Protein AF-A0A8T4WQW9-F1 (afdb_monomer_lite)

Sequence (168 aa):
MLSSISVTLNEVIWFFLLSIYATAVTLGTKFSYELMRKKGFEKNVAVYYNRKIIHMLAGGVVVLLVPYLFASPWMPLLAGIVLTVFTYIPHKTGKILYWFQTEDNLNDVNFCLMWALTVFLIWLVVGTPWIAIIPPLFMAFGDGVTGVVRNAVFKKRTKNPIGNVFMV

pLDDT: mean 89.12, std 12.53, range [48.88, 98.38]

Structure (mmCIF, N/CA/C/O backbone):
data_AF-A0A8T4WQW9-F1
#
_entry.id   AF-A0A8T4WQW9-F1
#
loop_
_atom_site.group_PDB
_atom_site.id
_atom_site.type_symbol
_atom_site.label_atom_id
_atom_site.label_alt_id
_atom_site.label_comp_id
_atom_site.label_asym_id
_atom_site.label_entity_id
_atom_site.label_seq_id
_atom_site.pdbx_PDB_ins_code
_atom_site.Cartn_x
_atom_site.Cartn_y
_atom_site.Cartn_z
_atom_site.occupancy
_atom_site.B_iso_or_equiv
_atom_site.auth_seq_id
_atom_site.auth_comp_id
_atom_site.auth_asym_id
_atom_site.auth_atom_id
_atom_site.pdbx_PDB_model_num
ATOM 1 N N . MET A 1 1 ? 21.628 5.151 -24.982 1.00 62.84 1 MET A N 1
ATOM 2 C CA . MET A 1 1 ? 22.276 5.479 -23.692 1.00 62.84 1 MET A CA 1
ATOM 3 C C . MET A 1 1 ? 21.634 6.699 -23.027 1.00 62.84 1 MET A C 1
ATOM 5 O O . MET A 1 1 ? 21.191 6.571 -21.898 1.00 62.84 1 MET A O 1
ATOM 9 N N . LEU A 1 2 ? 21.484 7.845 -23.706 1.00 64.94 2 LEU A N 1
ATOM 10 C CA . LEU A 1 2 ? 20.751 8.998 -23.142 1.00 64.94 2 LEU A CA 1
ATOM 11 C C . LEU A 1 2 ? 19.262 8.695 -22.874 1.00 64.94 2 LEU A C 1
ATOM 13 O O . LEU A 1 2 ? 18.752 9.040 -21.815 1.00 64.94 2 LEU A O 1
ATOM 17 N N . SER A 1 3 ? 18.600 7.963 -23.779 1.00 72.56 3 SER A N 1
ATOM 18 C CA . SER A 1 3 ? 17.197 7.539 -23.625 1.00 72.56 3 SER A CA 1
ATOM 19 C C . SER A 1 3 ? 16.966 6.572 -22.458 1.00 72.56 3 SER A C 1
ATOM 21 O O . SER A 1 3 ? 15.971 6.679 -21.749 1.00 72.56 3 SER A O 1
ATOM 23 N N . SER A 1 4 ? 17.892 5.640 -22.219 1.00 72.19 4 SER A N 1
ATOM 24 C CA . SER A 1 4 ? 17.807 4.709 -21.089 1.00 72.19 4 SER A CA 1
ATOM 25 C C . SER A 1 4 ? 18.022 5.426 -19.756 1.00 72.19 4 SER A C 1
ATOM 27 O O . SER A 1 4 ? 17.296 5.164 -18.806 1.00 72.19 4 SER A O 1
ATOM 29 N N . ILE A 1 5 ? 18.953 6.385 -19.702 1.00 76.00 5 ILE A N 1
ATOM 30 C CA . ILE A 1 5 ? 19.192 7.203 -18.504 1.00 76.00 5 ILE A CA 1
ATOM 31 C C . ILE A 1 5 ? 17.961 8.058 -18.174 1.00 76.00 5 ILE A C 1
ATOM 33 O O . ILE A 1 5 ? 17.563 8.119 -17.013 1.00 76.00 5 ILE A O 1
ATOM 37 N N . SER A 1 6 ? 17.319 8.673 -19.174 1.00 78.88 6 SER A N 1
ATOM 38 C CA . SER A 1 6 ? 16.099 9.458 -18.944 1.00 78.88 6 SER A CA 1
ATOM 39 C C . SER A 1 6 ? 14.928 8.606 -18.451 1.00 78.88 6 SER A C 1
ATOM 41 O O . SER A 1 6 ? 14.179 9.050 -17.587 1.00 78.88 6 SER A O 1
ATOM 43 N N . VAL A 1 7 ? 14.784 7.374 -18.958 1.00 80.00 7 VAL A N 1
ATOM 44 C CA . VAL A 1 7 ? 13.748 6.440 -18.487 1.00 80.00 7 VAL A CA 1
ATOM 45 C C . VAL A 1 7 ? 13.996 6.069 -17.026 1.00 80.00 7 VAL A C 1
ATOM 47 O O . VAL A 1 7 ? 13.099 6.227 -16.204 1.00 80.00 7 VAL A O 1
ATOM 50 N N . THR A 1 8 ? 15.220 5.674 -16.673 1.00 87.12 8 THR A N 1
ATOM 51 C CA . THR A 1 8 ? 15.561 5.319 -15.288 1.00 87.12 8 THR A CA 1
ATOM 52 C C . THR A 1 8 ? 15.395 6.498 -14.328 1.00 87.12 8 THR A C 1
ATOM 54 O O . THR A 1 8 ? 14.871 6.322 -13.230 1.00 87.12 8 THR A O 1
ATOM 57 N N . LEU A 1 9 ? 15.788 7.714 -14.724 1.00 91.19 9 LEU A N 1
ATOM 58 C CA . LEU A 1 9 ? 15.593 8.905 -13.892 1.00 91.19 9 LEU A CA 1
ATOM 59 C C . LEU A 1 9 ? 14.104 9.176 -13.632 1.00 91.19 9 LEU A C 1
ATOM 61 O O . LEU A 1 9 ? 13.723 9.460 -12.498 1.00 91.19 9 LEU A O 1
ATOM 65 N N . ASN A 1 10 ? 13.259 9.034 -14.656 1.00 93.12 10 ASN A N 1
ATOM 66 C CA . ASN A 1 10 ? 11.812 9.187 -14.512 1.00 93.12 10 ASN A CA 1
ATOM 67 C C . ASN A 1 10 ? 11.213 8.143 -13.559 1.00 93.12 10 ASN A C 1
ATOM 69 O O . ASN A 1 10 ? 10.410 8.506 -12.701 1.00 93.12 10 ASN A O 1
ATOM 73 N N . GLU A 1 11 ? 11.620 6.874 -13.653 1.00 93.31 11 GLU A N 1
ATOM 74 C CA . GLU A 1 11 ? 11.163 5.823 -12.731 1.00 93.31 11 GLU A CA 1
ATOM 75 C C . GLU A 1 11 ? 11.545 6.133 -11.278 1.00 93.31 11 GLU A C 1
ATOM 77 O O . GLU A 1 11 ? 10.731 5.957 -10.373 1.00 93.31 11 GLU A O 1
ATOM 82 N N . VAL A 1 12 ? 12.758 6.643 -11.044 1.00 94.62 12 VAL A N 1
ATOM 83 C CA . VAL A 1 12 ? 13.213 7.050 -9.705 1.00 94.62 12 VAL A CA 1
ATOM 84 C C . VAL A 1 12 ? 12.383 8.221 -9.171 1.00 94.62 12 VAL A C 1
ATOM 86 O O . VAL A 1 12 ? 11.977 8.211 -8.009 1.00 94.62 12 VAL A O 1
ATOM 89 N N . ILE A 1 13 ? 12.081 9.218 -10.006 1.00 95.69 13 ILE A N 1
ATOM 90 C CA . ILE A 1 13 ? 11.217 10.341 -9.617 1.00 95.69 13 ILE A CA 1
ATOM 91 C C . ILE A 1 13 ? 9.827 9.827 -9.224 1.00 95.69 13 ILE A C 1
ATOM 93 O O . ILE A 1 13 ? 9.333 10.156 -8.143 1.00 95.69 13 ILE A O 1
ATOM 97 N N . TRP A 1 14 ? 9.213 8.979 -10.053 1.00 96.31 14 TRP A N 1
ATOM 98 C CA . TRP A 1 14 ? 7.897 8.409 -9.761 1.00 96.31 14 TRP A CA 1
ATOM 99 C C . TRP A 1 14 ? 7.899 7.512 -8.528 1.00 96.31 14 TRP A C 1
ATOM 101 O O . TRP A 1 14 ? 6.955 7.574 -7.741 1.00 96.31 14 TRP A O 1
ATOM 111 N N . PHE A 1 15 ? 8.967 6.748 -8.302 1.00 95.38 15 PHE A N 1
ATOM 112 C CA . PHE A 1 15 ? 9.166 5.984 -7.074 1.00 95.38 15 PHE A CA 1
ATOM 113 C C . PHE A 1 15 ? 9.058 6.882 -5.833 1.00 95.38 15 PHE A C 1
ATOM 115 O O . PHE A 1 15 ? 8.285 6.579 -4.920 1.00 95.38 15 PHE A O 1
ATOM 122 N N . PHE A 1 16 ? 9.774 8.011 -5.801 1.00 95.62 16 PHE A N 1
ATOM 123 C CA . PHE A 1 16 ? 9.723 8.926 -4.659 1.00 95.62 16 PHE A CA 1
ATOM 124 C C . PHE A 1 16 ? 8.371 9.631 -4.543 1.00 95.62 16 PHE A C 1
ATOM 126 O O . PHE A 1 16 ? 7.812 9.681 -3.448 1.00 95.62 16 PHE A O 1
ATOM 133 N N . LEU A 1 17 ? 7.808 10.124 -5.650 1.00 97.12 17 LEU A N 1
ATOM 134 C CA . LEU A 1 17 ? 6.510 10.805 -5.646 1.00 97.12 17 LEU A CA 1
ATOM 135 C C . LEU A 1 17 ? 5.387 9.895 -5.137 1.00 97.12 17 LEU A C 1
ATOM 137 O O . LEU A 1 17 ? 4.614 10.299 -4.268 1.00 97.12 17 LEU A O 1
ATOM 141 N N . LEU A 1 18 ? 5.320 8.655 -5.625 1.00 96.75 18 LEU A N 1
ATOM 142 C CA . LEU A 1 18 ? 4.313 7.689 -5.189 1.00 96.75 18 LEU A CA 1
ATOM 143 C C . LEU A 1 18 ? 4.540 7.224 -3.748 1.00 96.75 18 LEU A C 1
ATOM 145 O O . LEU A 1 18 ? 3.570 7.047 -3.014 1.00 96.75 18 LEU A O 1
ATOM 149 N N . SER A 1 19 ? 5.794 7.084 -3.308 1.00 93.06 19 SER A N 1
ATOM 150 C CA . SER A 1 19 ? 6.112 6.748 -1.911 1.00 93.06 19 SER A CA 1
ATOM 151 C C . SER A 1 19 ? 5.691 7.864 -0.950 1.00 93.06 19 SER A C 1
ATOM 153 O O . SER A 1 19 ? 5.098 7.596 0.100 1.00 93.06 19 SER A O 1
ATOM 155 N N . ILE A 1 20 ? 5.940 9.125 -1.323 1.00 95.06 20 ILE A N 1
ATOM 156 C CA . ILE A 1 20 ? 5.481 10.304 -0.578 1.00 95.06 20 ILE A CA 1
ATOM 157 C C . ILE A 1 20 ? 3.954 10.339 -0.551 1.00 95.06 20 ILE A C 1
ATOM 159 O O . ILE A 1 20 ? 3.375 10.497 0.520 1.00 95.06 20 ILE A O 1
ATOM 163 N N . TYR A 1 21 ? 3.299 10.133 -1.696 1.00 97.31 21 TYR A N 1
ATOM 164 C CA . TYR A 1 21 ? 1.842 10.067 -1.791 1.00 97.31 21 TYR A CA 1
ATOM 165 C C . TYR A 1 21 ? 1.250 8.983 -0.878 1.00 97.31 21 TYR A C 1
ATOM 167 O O . TYR A 1 21 ? 0.398 9.284 -0.042 1.00 97.31 21 TYR A O 1
ATOM 175 N N . ALA A 1 22 ? 1.730 7.740 -0.971 1.00 95.88 22 ALA A N 1
ATOM 176 C CA . ALA A 1 22 ? 1.239 6.618 -0.172 1.00 95.88 22 ALA A CA 1
ATOM 177 C C . ALA A 1 22 ? 1.432 6.859 1.335 1.00 95.88 22 ALA A C 1
ATOM 179 O O . ALA A 1 22 ? 0.537 6.585 2.144 1.00 95.88 22 ALA A O 1
ATOM 180 N N . THR A 1 23 ? 2.575 7.433 1.716 1.00 92.50 23 THR A N 1
ATOM 181 C CA . THR A 1 23 ? 2.862 7.814 3.104 1.00 92.50 23 THR A CA 1
ATOM 182 C C . THR A 1 23 ? 1.936 8.938 3.569 1.00 92.50 23 THR A C 1
ATOM 184 O O . THR A 1 23 ? 1.344 8.839 4.643 1.00 92.50 23 THR A O 1
ATOM 187 N N . ALA A 1 24 ? 1.744 9.979 2.755 1.00 95.56 24 ALA A N 1
ATOM 188 C CA . ALA A 1 24 ? 0.863 11.103 3.061 1.00 95.56 24 ALA A CA 1
ATOM 189 C C . ALA A 1 24 ? -0.596 10.659 3.232 1.00 95.56 24 ALA A C 1
ATOM 191 O O . ALA A 1 24 ? -1.241 11.054 4.201 1.00 95.56 24 ALA A O 1
ATOM 192 N N . VAL A 1 25 ? -1.096 9.779 2.358 1.00 96.50 25 VAL A N 1
ATOM 193 C CA . VAL A 1 25 ? -2.414 9.141 2.503 1.00 96.50 25 VAL A CA 1
ATOM 194 C C . VAL A 1 25 ? -2.496 8.387 3.831 1.00 96.50 25 VAL A C 1
ATOM 196 O O . VAL A 1 25 ? -3.428 8.599 4.608 1.00 96.50 25 VAL A O 1
ATOM 199 N N . THR A 1 26 ? -1.503 7.546 4.126 1.00 94.56 26 THR A N 1
ATOM 200 C CA . THR A 1 26 ? -1.472 6.717 5.339 1.00 94.56 26 THR A CA 1
ATOM 201 C C . THR A 1 26 ? -1.494 7.561 6.612 1.00 94.56 26 THR A C 1
ATOM 203 O O . THR A 1 26 ? -2.324 7.326 7.494 1.00 94.56 26 THR A O 1
ATOM 206 N N . LEU A 1 27 ? -0.640 8.583 6.700 1.00 94.50 27 LEU A N 1
ATOM 207 C CA . LEU A 1 27 ? -0.602 9.506 7.836 1.00 94.50 27 LEU A CA 1
ATOM 208 C C . LEU A 1 27 ? -1.870 10.369 7.906 1.00 94.50 27 LEU A C 1
ATOM 210 O O . LEU A 1 27 ? -2.428 10.566 8.986 1.00 94.50 27 LEU A O 1
ATOM 214 N N . GLY A 1 28 ? -2.371 10.827 6.758 1.00 96.44 28 GLY A N 1
ATOM 215 C CA . GLY A 1 28 ? -3.580 11.639 6.642 1.00 96.44 28 GLY A CA 1
ATOM 216 C C . GLY A 1 28 ? -4.835 10.925 7.145 1.00 96.44 28 GLY A C 1
ATOM 217 O O . GLY A 1 28 ? -5.710 11.562 7.733 1.00 96.44 28 GLY A O 1
ATOM 218 N N . THR A 1 29 ? -4.910 9.593 7.032 1.00 96.69 29 THR A N 1
ATOM 219 C CA . THR A 1 29 ? -6.051 8.834 7.579 1.00 96.69 29 THR A CA 1
ATOM 220 C C . THR A 1 29 ? -6.204 8.965 9.095 1.00 96.69 29 THR A C 1
ATOM 222 O O . THR A 1 29 ? -7.304 8.752 9.608 1.00 96.69 29 THR A O 1
ATOM 225 N N . LYS A 1 30 ? -5.173 9.406 9.830 1.00 97.44 30 LYS A N 1
ATOM 226 C CA . LYS A 1 30 ? -5.304 9.756 11.250 1.00 97.44 30 LYS A CA 1
ATOM 227 C C . LYS A 1 30 ? -6.418 10.782 11.479 1.00 97.44 30 LYS A C 1
ATOM 229 O O . LYS A 1 30 ? -7.201 10.625 12.409 1.00 97.44 30 LYS A O 1
ATOM 234 N N . PHE A 1 31 ? -6.566 11.769 10.593 1.00 97.06 31 PHE A N 1
ATOM 235 C CA . PHE A 1 31 ? -7.672 12.727 10.654 1.00 97.06 31 PHE A CA 1
ATOM 236 C C . PHE A 1 31 ? -9.040 12.038 10.532 1.00 97.06 31 PHE A C 1
ATOM 238 O O . PHE A 1 31 ? -9.947 12.316 11.317 1.00 97.06 31 PHE A O 1
ATOM 245 N N . SER A 1 32 ? -9.175 11.097 9.592 1.00 95.56 32 SER A N 1
ATOM 246 C CA . SER A 1 32 ? -10.409 10.322 9.404 1.00 95.56 32 SER A CA 1
ATOM 247 C C . SER A 1 32 ? -10.746 9.482 10.641 1.00 95.56 32 SER A C 1
ATOM 249 O O . SER A 1 32 ? -11.892 9.470 11.093 1.00 95.56 32 SER A O 1
ATOM 251 N N . TYR A 1 33 ? -9.737 8.862 11.263 1.00 96.88 33 TYR A N 1
ATOM 252 C CA . TYR A 1 33 ? -9.903 8.143 12.526 1.00 96.88 33 TYR A CA 1
ATOM 253 C C . TYR A 1 33 ? -10.430 9.047 13.638 1.00 96.88 33 TYR A C 1
ATOM 255 O O . TYR A 1 33 ? -11.450 8.726 14.246 1.00 96.88 33 TYR A O 1
ATOM 263 N N . GLU A 1 34 ? -9.786 10.190 13.883 1.00 97.44 34 GLU A N 1
ATOM 264 C CA . GLU A 1 34 ? -10.210 11.108 14.946 1.00 97.44 34 GLU A CA 1
ATOM 265 C C . GLU A 1 34 ? -11.627 11.648 14.688 1.00 97.44 34 GLU A C 1
ATOM 267 O O . GLU A 1 34 ? -12.430 11.767 15.614 1.00 97.44 34 GLU A O 1
ATOM 272 N N . LEU A 1 35 ? -11.986 11.906 13.425 1.00 96.31 35 LEU A N 1
ATOM 273 C CA . LEU A 1 35 ? -13.343 12.301 13.046 1.00 96.31 35 LEU A CA 1
ATOM 274 C C . LEU A 1 35 ? -14.368 11.199 13.359 1.00 96.31 35 LEU A C 1
ATOM 276 O O . LEU A 1 35 ? -15.425 11.486 13.922 1.00 96.31 35 LEU A O 1
ATOM 280 N N . MET A 1 36 ? -14.067 9.942 13.026 1.00 94.44 36 MET A N 1
ATOM 281 C CA . MET A 1 36 ? -14.932 8.802 13.347 1.00 94.44 36 MET A CA 1
ATOM 282 C C . MET A 1 36 ? -15.078 8.614 14.861 1.00 94.44 36 MET A C 1
ATOM 284 O O . MET A 1 36 ? -16.189 8.408 15.351 1.00 94.44 36 MET A O 1
ATOM 288 N N . ARG A 1 37 ? -13.984 8.753 15.620 1.00 96.00 37 ARG A N 1
ATOM 289 C CA . ARG A 1 37 ? -14.002 8.680 17.088 1.00 96.00 37 ARG A CA 1
ATOM 290 C C . ARG A 1 37 ? -14.865 9.780 17.703 1.00 96.00 37 ARG A C 1
ATOM 292 O O . ARG A 1 37 ? -15.682 9.473 18.565 1.00 96.00 37 ARG A O 1
ATOM 299 N N . LYS A 1 38 ? -14.768 11.021 17.211 1.00 96.31 38 LYS A N 1
ATOM 300 C CA . LYS A 1 38 ? -15.641 12.140 17.625 1.00 96.31 38 LYS A CA 1
ATOM 301 C C . LYS A 1 38 ? -17.119 11.884 17.325 1.00 96.31 38 LYS A C 1
ATOM 303 O O . LYS A 1 38 ? -17.976 12.320 18.081 1.00 96.31 38 LYS A O 1
ATOM 308 N N . LYS A 1 39 ? -17.420 11.148 16.251 1.00 93.56 39 LYS A N 1
ATOM 309 C CA . LYS A 1 39 ? -18.781 10.720 15.886 1.00 93.56 39 LYS A CA 1
ATOM 310 C C . LYS A 1 39 ? -19.270 9.479 16.653 1.00 93.56 39 LYS A C 1
ATOM 312 O O . LYS A 1 39 ? -20.338 8.965 16.338 1.00 93.56 39 LYS A O 1
ATOM 317 N N . GLY A 1 40 ? -18.504 8.978 17.626 1.00 93.19 40 GLY A N 1
ATOM 318 C CA . GLY A 1 40 ? -18.903 7.859 18.487 1.00 93.19 40 GLY A CA 1
ATOM 319 C C . GLY A 1 40 ? -18.633 6.462 17.920 1.00 93.19 40 GLY A C 1
ATOM 320 O O . GLY A 1 40 ? -19.100 5.480 18.489 1.00 93.19 40 GLY A O 1
ATOM 321 N N . PHE A 1 41 ? -17.875 6.330 16.826 1.00 90.56 41 PHE A N 1
ATOM 322 C CA . PHE A 1 41 ? -17.528 5.016 16.270 1.00 90.56 41 PHE A CA 1
ATOM 323 C C . PHE A 1 41 ? -16.584 4.278 17.220 1.00 90.56 41 PHE A C 1
ATOM 325 O O . PHE A 1 41 ? -15.613 4.869 17.693 1.00 90.56 41 PHE A O 1
ATOM 332 N N . GLU A 1 42 ? -16.800 2.980 17.453 1.00 92.19 42 GLU A N 1
ATOM 333 C CA . GLU A 1 42 ? -15.871 2.135 18.216 1.00 92.19 42 GLU A CA 1
ATOM 334 C C . GLU A 1 42 ? -14.452 2.157 17.616 1.00 92.19 42 GLU A C 1
ATOM 336 O O . GLU A 1 42 ? -14.279 2.241 16.398 1.00 92.19 42 GLU A O 1
ATOM 341 N N . LYS A 1 43 ? -13.419 2.036 18.465 1.00 91.62 43 LYS A N 1
ATOM 342 C CA . LYS A 1 43 ? -12.005 2.073 18.042 1.00 91.62 43 LYS A CA 1
ATOM 343 C C . LYS A 1 43 ? -11.727 1.078 16.913 1.00 91.62 43 LYS A C 1
ATOM 345 O O . LYS A 1 43 ? -11.202 1.464 15.875 1.00 91.62 43 LYS A O 1
ATOM 350 N N . ASN A 1 44 ? -12.141 -0.175 17.090 1.00 89.44 44 ASN A N 1
ATOM 351 C CA . ASN A 1 44 ? -11.895 -1.244 16.119 1.00 89.44 44 ASN A CA 1
ATOM 352 C C . ASN A 1 44 ? -12.614 -1.003 14.784 1.00 89.44 44 ASN A C 1
ATOM 354 O O . ASN A 1 44 ? -12.090 -1.351 13.728 1.00 89.44 44 ASN A O 1
ATOM 358 N N . VAL A 1 45 ? -13.791 -0.371 14.818 1.00 88.94 45 VAL A N 1
ATOM 359 C CA . VAL A 1 45 ? -14.550 0.012 13.620 1.00 88.94 45 VAL A CA 1
ATOM 360 C C . VAL A 1 45 ? -13.817 1.128 12.871 1.00 88.94 45 VAL A C 1
ATOM 362 O O . VAL A 1 45 ? -13.615 1.010 11.664 1.00 88.94 45 VAL A O 1
ATOM 365 N N . ALA A 1 46 ? -13.362 2.169 13.575 1.00 93.06 46 ALA A N 1
ATOM 366 C CA . ALA A 1 46 ? -12.616 3.281 12.983 1.00 93.06 46 ALA A CA 1
ATOM 367 C C . ALA A 1 46 ? -11.273 2.827 12.379 1.00 93.06 46 ALA A C 1
ATOM 369 O O . ALA A 1 46 ? -10.965 3.166 11.238 1.00 93.06 46 ALA A O 1
ATOM 370 N N . VAL A 1 47 ? -10.516 1.993 13.102 1.00 93.81 47 VAL A N 1
ATOM 371 C CA . VAL A 1 47 ? -9.272 1.366 12.615 1.00 93.81 47 VAL A CA 1
ATOM 372 C C . VAL A 1 47 ? -9.525 0.559 11.342 1.00 93.81 47 VAL A C 1
ATOM 374 O O . VAL A 1 47 ? -8.775 0.663 10.371 1.00 93.81 47 VAL A O 1
ATOM 377 N N . TYR A 1 48 ? -10.606 -0.223 11.320 1.00 90.81 48 TYR A N 1
ATOM 378 C CA . TYR A 1 48 ? -10.960 -1.032 10.161 1.00 90.81 48 TYR A CA 1
ATOM 379 C C . TYR A 1 48 ? -11.271 -0.174 8.929 1.00 90.81 48 TYR A C 1
ATOM 381 O O . TYR A 1 48 ? -10.732 -0.447 7.860 1.00 90.81 48 TYR A O 1
ATOM 389 N N . TYR A 1 49 ? -12.082 0.882 9.065 1.00 90.75 49 TYR A N 1
ATOM 390 C CA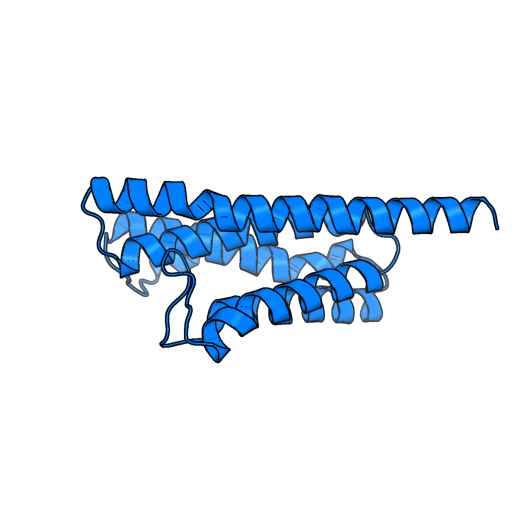 . TYR A 1 49 ? -12.348 1.811 7.960 1.00 90.75 49 TYR A CA 1
ATOM 391 C C . TYR A 1 49 ? -11.070 2.458 7.439 1.00 90.75 49 TYR A C 1
ATOM 393 O O . TYR A 1 49 ? -10.844 2.488 6.232 1.00 90.75 49 TYR A O 1
ATOM 401 N N . ASN A 1 50 ? -10.206 2.911 8.342 1.00 94.56 50 ASN A N 1
ATOM 402 C CA . ASN A 1 50 ? -8.932 3.499 7.968 1.00 94.56 50 ASN A CA 1
ATOM 403 C C . ASN A 1 50 ? -8.050 2.541 7.172 1.00 94.56 50 ASN A C 1
ATOM 405 O O . ASN A 1 50 ? -7.514 2.941 6.142 1.00 94.56 50 ASN A O 1
ATOM 409 N N . ARG A 1 51 ? -7.960 1.266 7.571 1.00 93.00 51 ARG A N 1
ATOM 410 C CA . ARG A 1 51 ? -7.258 0.252 6.769 1.00 93.00 51 ARG A CA 1
ATOM 411 C C . ARG A 1 51 ? -7.809 0.151 5.353 1.00 93.00 51 ARG A C 1
ATOM 413 O O . ARG A 1 51 ? -7.027 0.056 4.417 1.00 93.00 51 ARG A O 1
ATOM 420 N N . LYS A 1 52 ? -9.132 0.190 5.179 1.00 92.50 52 LYS A N 1
ATOM 421 C CA . LYS A 1 52 ? -9.764 0.115 3.851 1.00 92.50 52 LYS A CA 1
ATOM 422 C C . LYS A 1 52 ? -9.489 1.354 3.009 1.00 92.50 52 LYS A C 1
ATOM 424 O O . LYS A 1 52 ? -9.181 1.221 1.829 1.00 92.50 52 LYS A O 1
ATOM 429 N N . ILE A 1 53 ? -9.527 2.536 3.619 1.00 94.25 53 ILE A N 1
ATOM 430 C CA . ILE A 1 53 ? -9.151 3.790 2.956 1.00 94.25 53 ILE A CA 1
ATOM 431 C C . ILE A 1 53 ? -7.687 3.723 2.500 1.00 94.25 53 ILE A C 1
ATOM 433 O O . ILE A 1 53 ? -7.402 4.039 1.351 1.00 94.25 53 ILE A O 1
ATOM 437 N N . ILE A 1 54 ? -6.774 3.253 3.357 1.00 95.69 54 ILE A N 1
ATOM 438 C CA . ILE A 1 54 ? -5.354 3.083 3.013 1.00 95.69 54 ILE A CA 1
ATOM 439 C C . ILE A 1 54 ? -5.181 2.051 1.894 1.00 95.69 54 ILE A C 1
ATOM 441 O O . ILE A 1 54 ? -4.482 2.330 0.927 1.00 95.69 54 ILE A O 1
ATOM 445 N N . HIS A 1 55 ? -5.831 0.887 1.976 1.00 93.88 55 HIS A N 1
ATOM 446 C CA . HIS A 1 55 ? -5.745 -0.139 0.933 1.00 93.88 55 HIS A CA 1
ATOM 447 C C . HIS A 1 55 ? -6.145 0.422 -0.437 1.00 93.88 55 HIS A C 1
ATOM 449 O O . HIS A 1 55 ? -5.403 0.245 -1.396 1.00 93.88 55 HIS A O 1
ATOM 455 N N . MET A 1 56 ? -7.266 1.146 -0.524 1.00 95.38 56 MET A N 1
ATOM 456 C CA . MET A 1 56 ? -7.746 1.716 -1.786 1.00 95.38 56 MET A CA 1
ATOM 457 C C . MET A 1 56 ? -6.889 2.892 -2.266 1.00 95.38 56 MET A C 1
ATOM 459 O O . MET A 1 56 ? -6.483 2.923 -3.424 1.00 95.38 56 MET A O 1
ATOM 463 N N . LEU A 1 57 ? -6.599 3.861 -1.394 1.00 96.12 57 LEU A N 1
ATOM 464 C CA . LEU A 1 57 ? -5.914 5.093 -1.791 1.00 96.12 57 LEU A CA 1
ATOM 465 C C . LEU A 1 57 ? -4.396 4.914 -1.885 1.00 96.12 57 LEU A C 1
ATOM 467 O O . LEU A 1 57 ? -3.806 5.311 -2.877 1.00 96.12 57 LEU A O 1
ATOM 471 N N . ALA A 1 58 ? -3.746 4.302 -0.896 1.00 95.75 58 ALA A N 1
ATOM 472 C CA . ALA A 1 58 ? -2.297 4.104 -0.924 1.00 95.75 58 ALA A CA 1
ATOM 473 C C . ALA A 1 58 ? -1.896 2.859 -1.730 1.00 95.75 58 ALA A C 1
ATOM 475 O O . ALA A 1 58 ? -0.908 2.904 -2.449 1.00 95.75 58 ALA A O 1
ATOM 476 N N . GLY A 1 59 ? -2.646 1.756 -1.638 1.00 95.12 59 GLY A N 1
ATOM 477 C CA . GLY A 1 59 ? -2.347 0.530 -2.392 1.00 95.12 59 GLY A CA 1
ATOM 478 C C . GLY A 1 59 ? -2.947 0.521 -3.801 1.00 95.12 59 GLY A C 1
ATOM 479 O O . GLY A 1 59 ? -2.250 0.251 -4.779 1.00 95.12 59 GLY A O 1
ATOM 480 N N . GLY A 1 60 ? -4.242 0.821 -3.903 1.00 96.00 60 GLY A N 1
ATOM 481 C CA . GLY A 1 60 ? -5.032 0.731 -5.132 1.00 96.00 60 GLY A CA 1
ATOM 482 C C . GLY A 1 60 ? -4.683 1.799 -6.168 1.00 96.00 60 GLY A C 1
ATOM 483 O O . GLY A 1 60 ? -4.388 1.470 -7.313 1.00 96.00 60 GLY A O 1
ATOM 484 N N . VAL A 1 61 ? -4.657 3.078 -5.783 1.00 97.50 61 VAL A N 1
ATOM 485 C CA . VAL A 1 61 ? -4.287 4.160 -6.717 1.00 97.50 61 VAL A CA 1
ATOM 486 C C . VAL A 1 61 ? -2.844 4.002 -7.192 1.00 97.50 61 VAL A C 1
ATOM 488 O O . VAL A 1 61 ? -2.580 4.132 -8.382 1.00 97.50 61 VAL A O 1
ATOM 491 N N . VAL A 1 62 ? -1.913 3.658 -6.296 1.00 97.19 62 VAL A N 1
ATOM 492 C CA . VAL A 1 62 ? -0.509 3.439 -6.678 1.00 97.19 62 VAL A CA 1
ATOM 493 C C . VAL A 1 62 ? -0.391 2.300 -7.686 1.00 97.19 62 VAL A C 1
ATOM 495 O O . VAL A 1 62 ? 0.284 2.464 -8.698 1.00 97.19 62 VAL A O 1
ATOM 498 N N . VAL A 1 63 ? -1.077 1.172 -7.471 1.00 96.94 63 VAL A N 1
ATOM 499 C CA . VAL A 1 63 ? -0.981 0.029 -8.392 1.00 96.94 63 VAL A CA 1
ATOM 500 C C . VAL A 1 63 ? -1.666 0.273 -9.733 1.00 96.94 63 VAL A C 1
ATOM 502 O O . VAL A 1 63 ? -1.168 -0.208 -10.745 1.00 96.94 63 VAL A O 1
ATOM 505 N N . LEU A 1 64 ? -2.730 1.084 -9.781 1.00 97.44 64 LEU A N 1
ATOM 506 C CA . LEU A 1 64 ? -3.319 1.550 -11.045 1.00 97.44 64 LEU A CA 1
ATOM 507 C C . LEU A 1 64 ? -2.316 2.333 -11.896 1.00 97.44 64 LEU A C 1
ATOM 509 O O . LEU A 1 64 ? -2.367 2.261 -13.120 1.00 97.44 64 LEU A O 1
ATOM 513 N N . LEU A 1 65 ? -1.418 3.086 -11.258 1.00 97.81 65 LEU A N 1
ATOM 514 C CA . LEU A 1 65 ? -0.441 3.922 -11.948 1.00 97.81 65 LEU A CA 1
ATOM 515 C C . LEU A 1 65 ? 0.803 3.144 -12.401 1.00 97.81 65 LEU A C 1
ATOM 517 O O . LEU A 1 65 ? 1.513 3.607 -13.291 1.00 97.81 65 LEU A O 1
ATOM 521 N N . VAL A 1 66 ? 1.059 1.953 -11.847 1.00 97.44 66 VAL A N 1
ATOM 522 C CA . VAL A 1 66 ? 2.267 1.165 -12.147 1.00 97.44 66 VAL A CA 1
ATOM 523 C C . VAL A 1 66 ? 2.504 0.937 -13.652 1.00 97.44 66 VAL A C 1
ATOM 525 O O . VAL A 1 66 ? 3.618 1.221 -14.093 1.00 97.44 66 VAL A O 1
ATOM 528 N N . PRO A 1 67 ? 1.515 0.506 -14.467 1.00 97.06 67 PRO A N 1
ATOM 529 C CA . PRO A 1 67 ? 1.727 0.248 -15.896 1.00 97.06 67 PRO A CA 1
ATOM 530 C C . PRO A 1 67 ? 2.104 1.482 -16.713 1.00 97.06 67 PRO A C 1
ATOM 532 O O . PRO A 1 67 ? 2.639 1.348 -17.810 1.00 97.06 67 PRO A O 1
ATOM 535 N N . TYR A 1 68 ? 1.787 2.672 -16.203 1.00 96.56 68 TYR A N 1
ATOM 536 C CA . TYR A 1 68 ? 2.022 3.935 -16.892 1.00 96.56 68 TYR A CA 1
ATOM 537 C C . TYR A 1 68 ? 3.371 4.554 -16.529 1.00 96.56 68 TYR A C 1
ATOM 539 O O . TYR A 1 68 ? 3.926 5.314 -17.318 1.00 96.56 68 TYR A O 1
ATOM 547 N N . LEU A 1 69 ? 3.872 4.272 -15.324 1.00 96.44 69 LEU A N 1
ATOM 548 C CA . LEU A 1 69 ? 4.995 5.000 -14.732 1.00 96.44 69 LEU A CA 1
ATOM 549 C C . LEU A 1 69 ? 6.291 4.191 -14.662 1.00 96.44 69 LEU A C 1
ATOM 551 O O . LEU A 1 69 ? 7.358 4.787 -14.518 1.00 96.44 69 LEU A O 1
ATOM 555 N N . PHE A 1 70 ? 6.213 2.863 -14.770 1.00 96.19 70 PHE A N 1
ATOM 556 C CA . PHE A 1 70 ? 7.372 1.980 -14.672 1.00 96.19 70 PHE A CA 1
ATOM 557 C C . PHE A 1 70 ? 7.498 1.087 -15.903 1.00 96.19 70 PHE A C 1
ATOM 559 O O . PHE A 1 70 ? 6.525 0.511 -16.384 1.00 96.19 70 PHE A O 1
ATOM 566 N N . ALA A 1 71 ? 8.727 0.948 -16.386 1.00 94.38 71 ALA A N 1
ATOM 567 C CA . ALA A 1 71 ? 9.093 0.064 -17.483 1.00 94.38 71 ALA A CA 1
ATOM 568 C C . ALA A 1 71 ? 9.504 -1.331 -16.984 1.00 94.38 71 ALA A C 1
ATOM 570 O O . ALA A 1 71 ? 9.463 -2.293 -17.749 1.00 94.38 71 ALA A O 1
ATOM 571 N N . SER A 1 72 ? 9.896 -1.455 -15.711 1.00 94.38 72 SER A N 1
ATOM 572 C CA . SER A 1 72 ? 10.319 -2.720 -15.104 1.00 94.38 72 SER A CA 1
ATOM 573 C C . SER A 1 72 ? 9.701 -2.950 -13.717 1.00 94.38 72 SER A C 1
ATOM 575 O O . SER A 1 72 ? 9.348 -1.990 -13.025 1.00 94.38 72 SER A O 1
ATOM 577 N N . PRO A 1 73 ? 9.607 -4.210 -13.249 1.00 96.44 73 PRO A N 1
ATOM 578 C CA . PRO A 1 73 ? 8.964 -4.519 -11.973 1.00 96.44 73 PRO A CA 1
ATOM 579 C C . PRO A 1 73 ? 9.839 -4.212 -10.746 1.00 96.44 73 PRO A C 1
ATOM 581 O O . PRO A 1 73 ? 9.369 -4.318 -9.614 1.00 96.44 73 PRO A O 1
ATOM 584 N N . TRP A 1 74 ? 11.105 -3.830 -10.938 1.00 96.12 74 TRP A N 1
ATOM 585 C CA . TRP A 1 74 ? 12.078 -3.671 -9.854 1.00 96.12 74 TRP A CA 1
ATOM 586 C C . TRP A 1 74 ? 11.799 -2.467 -8.954 1.00 96.12 74 TRP A C 1
ATOM 588 O O . TRP A 1 74 ? 11.886 -2.588 -7.733 1.00 96.12 74 TRP A O 1
ATOM 598 N N . MET A 1 75 ? 11.427 -1.320 -9.531 1.00 95.44 75 MET A N 1
ATOM 599 C CA . MET A 1 75 ? 11.087 -0.126 -8.746 1.00 95.44 75 MET A CA 1
ATOM 600 C C . MET A 1 75 ? 9.784 -0.307 -7.946 1.00 95.44 75 MET A C 1
ATOM 602 O O . MET A 1 75 ? 9.794 -0.022 -6.746 1.00 95.44 75 MET A O 1
ATOM 606 N N . PRO A 1 76 ? 8.693 -0.854 -8.524 1.00 96.25 76 PRO A N 1
ATOM 607 C CA . PRO A 1 76 ? 7.516 -1.247 -7.750 1.00 96.25 76 PRO A CA 1
ATOM 608 C C . PRO A 1 76 ? 7.821 -2.258 -6.638 1.00 96.25 76 PRO A C 1
ATOM 610 O O . PRO A 1 76 ? 7.338 -2.086 -5.519 1.00 96.25 76 PRO A O 1
ATOM 613 N N . LEU A 1 77 ? 8.654 -3.277 -6.902 1.00 97.75 77 LEU A N 1
ATOM 614 C CA . LEU A 1 77 ? 9.078 -4.240 -5.879 1.00 97.75 77 LEU A CA 1
ATOM 615 C C . LEU A 1 77 ? 9.784 -3.530 -4.720 1.00 97.75 77 LEU A C 1
ATOM 617 O O . LEU A 1 77 ? 9.406 -3.722 -3.566 1.00 97.75 77 LEU A O 1
ATOM 621 N N . LEU A 1 78 ? 10.781 -2.692 -5.022 1.00 96.94 78 LEU A N 1
ATOM 622 C CA . LEU A 1 78 ? 11.518 -1.937 -4.013 1.00 96.94 78 LEU A CA 1
ATOM 623 C C . LEU A 1 78 ? 10.573 -1.074 -3.167 1.00 96.94 78 LEU A C 1
ATOM 625 O O . LEU A 1 78 ? 10.675 -1.088 -1.943 1.00 96.94 78 LEU A O 1
ATOM 629 N N . ALA A 1 79 ? 9.628 -0.373 -3.799 1.00 95.38 79 ALA A N 1
ATOM 630 C CA . ALA A 1 79 ? 8.661 0.472 -3.098 1.00 95.38 79 ALA A CA 1
ATOM 631 C C . ALA A 1 79 ? 7.794 -0.350 -2.137 1.00 95.38 79 ALA A C 1
ATOM 633 O O . ALA A 1 79 ? 7.631 0.012 -0.970 1.00 95.38 79 ALA A O 1
ATOM 634 N N . GLY A 1 80 ? 7.288 -1.492 -2.607 1.00 95.88 80 GLY A N 1
ATOM 635 C CA . GLY A 1 80 ? 6.495 -2.403 -1.795 1.00 95.88 80 GLY A CA 1
ATOM 636 C C . GLY A 1 80 ? 7.274 -2.960 -0.600 1.00 95.88 80 GLY A C 1
ATOM 637 O O . GLY A 1 80 ? 6.770 -2.918 0.518 1.00 95.88 80 GLY A O 1
ATOM 638 N N . ILE A 1 81 ? 8.528 -3.386 -0.796 1.00 97.44 81 ILE A N 1
ATOM 639 C CA . ILE A 1 81 ? 9.396 -3.874 0.289 1.00 97.44 81 ILE A CA 1
ATOM 640 C C . ILE A 1 81 ? 9.702 -2.772 1.311 1.00 97.44 81 ILE A C 1
ATOM 642 O O . ILE A 1 81 ? 9.633 -3.020 2.516 1.00 97.44 81 ILE A O 1
ATOM 646 N N . VAL A 1 82 ? 9.989 -1.547 0.862 1.00 95.38 82 VAL A N 1
ATOM 647 C CA . VAL A 1 82 ? 10.195 -0.399 1.760 1.00 95.38 82 VAL A CA 1
ATOM 648 C C . VAL A 1 82 ? 8.945 -0.144 2.607 1.00 95.38 82 VAL A C 1
ATOM 650 O O . VAL A 1 82 ? 9.059 0.030 3.821 1.00 95.38 82 VAL A O 1
ATOM 653 N N . LEU A 1 83 ? 7.748 -0.195 2.013 1.00 94.00 83 LEU A N 1
ATOM 654 C CA . LEU A 1 83 ? 6.484 -0.049 2.743 1.00 94.00 83 LEU A CA 1
ATOM 655 C C . LEU A 1 83 ? 6.206 -1.219 3.701 1.00 94.00 83 LEU A C 1
ATOM 657 O O . LEU A 1 83 ? 5.709 -0.996 4.807 1.00 94.00 83 LEU A O 1
ATOM 661 N N . THR A 1 84 ? 6.561 -2.452 3.333 1.00 96.44 84 THR A N 1
ATOM 662 C CA . THR A 1 84 ? 6.499 -3.612 4.236 1.00 96.44 84 THR A CA 1
ATOM 663 C C . THR A 1 84 ? 7.366 -3.386 5.470 1.00 96.44 84 THR A C 1
ATOM 665 O O . THR A 1 84 ? 6.905 -3.575 6.592 1.00 96.44 84 THR A O 1
ATOM 668 N N . VAL A 1 85 ? 8.610 -2.935 5.291 1.00 96.44 85 VAL A N 1
ATOM 669 C CA . VAL A 1 85 ? 9.507 -2.638 6.416 1.00 96.44 85 VAL A CA 1
ATOM 670 C C . VAL A 1 85 ? 8.958 -1.483 7.254 1.00 96.44 85 VAL A C 1
ATOM 672 O O . VAL A 1 85 ? 8.898 -1.587 8.479 1.00 96.44 85 VAL A O 1
ATOM 675 N N . PHE A 1 86 ? 8.497 -0.412 6.607 1.00 93.56 86 PHE A N 1
ATOM 676 C CA . PHE A 1 86 ? 7.915 0.749 7.277 1.00 93.56 86 PHE A CA 1
ATOM 677 C C . PHE A 1 86 ? 6.720 0.375 8.164 1.00 93.56 86 PHE A C 1
ATOM 679 O O . PHE A 1 86 ? 6.638 0.823 9.304 1.00 93.56 86 PHE A O 1
ATOM 686 N N . THR A 1 87 ? 5.816 -0.473 7.671 1.00 94.25 87 THR A N 1
ATOM 687 C CA . THR A 1 87 ? 4.647 -0.944 8.434 1.00 94.25 87 THR A CA 1
ATOM 688 C C . THR A 1 87 ? 5.019 -1.966 9.509 1.00 94.25 87 THR A C 1
ATOM 690 O O . THR A 1 87 ? 4.387 -2.001 10.564 1.00 94.25 87 THR A O 1
ATOM 693 N N . TYR A 1 88 ? 6.084 -2.746 9.311 1.00 96.50 88 TYR A N 1
ATOM 694 C CA . TYR A 1 88 ? 6.551 -3.742 10.276 1.00 96.50 88 TYR A CA 1
ATOM 695 C C . TYR A 1 88 ? 7.255 -3.141 11.506 1.00 96.50 88 TYR A C 1
ATOM 697 O O . TYR A 1 88 ? 7.092 -3.647 12.618 1.00 96.50 88 TYR A O 1
ATOM 705 N N . ILE A 1 89 ? 8.010 -2.048 11.346 1.00 96.00 89 ILE A N 1
ATOM 706 C CA . ILE A 1 89 ? 8.754 -1.405 12.448 1.00 96.00 89 ILE A CA 1
ATOM 707 C C . ILE A 1 89 ? 7.850 -1.030 13.647 1.00 96.00 89 ILE A C 1
ATOM 709 O O . ILE A 1 89 ? 8.214 -1.368 14.779 1.00 96.00 89 ILE A O 1
ATOM 713 N N . PRO A 1 90 ? 6.680 -0.383 13.465 1.00 95.06 90 PRO A N 1
ATOM 714 C CA . PRO A 1 90 ? 5.722 -0.117 14.543 1.00 95.06 90 PRO A CA 1
ATOM 715 C C . PRO A 1 90 ? 5.330 -1.356 15.353 1.00 95.06 90 PRO A C 1
ATOM 717 O O . PRO A 1 90 ? 5.345 -1.312 16.583 1.00 95.06 90 PRO A O 1
ATOM 720 N N . HIS A 1 91 ? 5.049 -2.474 14.675 1.00 94.88 91 HIS A N 1
ATOM 721 C CA . HIS A 1 91 ? 4.706 -3.744 15.323 1.00 94.88 91 HIS A CA 1
ATOM 722 C C . HIS A 1 91 ? 5.880 -4.299 16.126 1.00 94.88 91 HIS A C 1
ATOM 724 O O . HIS A 1 91 ? 5.708 -4.742 17.258 1.00 94.88 91 HIS A O 1
ATOM 730 N N . LYS A 1 92 ? 7.099 -4.229 15.579 1.00 93.81 92 LYS A N 1
ATOM 731 C CA . LYS A 1 92 ? 8.292 -4.757 16.254 1.00 93.81 92 LYS A CA 1
ATOM 732 C C . LYS A 1 92 ? 8.730 -3.917 17.457 1.00 93.81 92 LYS A C 1
ATOM 734 O O . LYS A 1 92 ? 9.303 -4.457 18.398 1.00 93.81 92 LYS A O 1
ATOM 739 N N . THR A 1 93 ? 8.479 -2.610 17.420 1.00 93.44 93 THR A N 1
ATOM 740 C CA . THR A 1 93 ? 8.873 -1.654 18.471 1.00 93.44 93 THR A CA 1
ATOM 741 C C . THR A 1 93 ? 7.783 -1.406 19.517 1.00 93.44 93 THR A C 1
ATOM 743 O O . THR A 1 93 ? 8.018 -0.656 20.463 1.00 93.44 93 THR A O 1
ATOM 746 N N . GLY A 1 94 ? 6.593 -1.994 19.348 1.00 90.00 94 GLY A N 1
ATOM 747 C CA . GLY A 1 94 ? 5.428 -1.766 20.211 1.00 90.00 94 GLY A CA 1
ATOM 748 C C . GLY A 1 94 ? 4.786 -0.383 20.047 1.00 90.00 94 GLY A C 1
ATOM 749 O O . GLY A 1 94 ? 3.858 -0.038 20.773 1.00 90.00 94 GLY A O 1
ATOM 750 N N . LYS A 1 95 ? 5.253 0.430 19.091 1.00 92.38 95 LYS A N 1
ATOM 751 C CA . LYS A 1 95 ? 4.731 1.774 18.808 1.00 92.38 95 LYS A CA 1
ATOM 752 C C . LYS A 1 95 ? 3.730 1.720 17.659 1.00 92.38 95 LYS A C 1
ATOM 754 O O . LYS A 1 95 ? 3.949 2.336 16.617 1.00 92.38 95 LYS A O 1
ATOM 759 N N . ILE A 1 96 ? 2.648 0.962 17.840 1.00 93.69 96 ILE A N 1
ATOM 760 C CA . ILE A 1 96 ? 1.644 0.765 16.791 1.00 93.69 96 ILE A CA 1
ATOM 761 C C . ILE A 1 96 ? 1.009 2.086 16.340 1.00 93.69 96 ILE A C 1
ATOM 763 O O . ILE A 1 96 ? 0.667 2.966 17.137 1.00 93.69 96 ILE A O 1
ATOM 767 N N . LEU A 1 97 ? 0.790 2.206 15.034 1.00 94.94 97 LEU A N 1
ATOM 768 C CA . LEU A 1 97 ? 0.081 3.322 14.420 1.00 94.94 97 LEU A CA 1
ATOM 769 C C . LEU A 1 97 ? -1.424 3.135 14.656 1.00 94.94 97 LEU A C 1
ATOM 771 O O . LEU A 1 97 ? -2.167 2.648 13.802 1.00 94.94 97 LEU A O 1
ATOM 775 N N . TYR A 1 98 ? -1.864 3.506 15.862 1.00 94.94 98 TYR A N 1
ATOM 776 C CA . TYR A 1 98 ? -3.160 3.160 16.464 1.00 94.94 98 TYR A CA 1
ATOM 777 C C . TYR A 1 98 ? -4.412 3.502 15.641 1.00 94.94 98 TYR A C 1
ATOM 779 O O . TYR A 1 98 ? -5.501 3.037 15.974 1.00 94.94 98 TYR A O 1
ATOM 787 N N . TRP A 1 99 ? -4.291 4.346 14.614 1.00 95.69 99 TRP A N 1
ATOM 788 C CA . TRP A 1 99 ? -5.401 4.749 13.754 1.00 95.69 99 TRP A CA 1
ATOM 789 C C . TRP A 1 99 ? -5.679 3.762 12.615 1.00 95.69 99 TRP A C 1
ATOM 791 O O . TRP A 1 99 ? -6.729 3.875 11.987 1.00 95.69 99 TRP A O 1
ATOM 801 N N . PHE A 1 100 ? -4.777 2.816 12.326 1.00 95.19 100 PHE A N 1
ATOM 802 C CA . PHE A 1 100 ? -5.012 1.766 11.323 1.00 95.19 100 PHE A CA 1
ATOM 803 C C . PHE A 1 100 ? -4.380 0.404 11.656 1.00 95.19 100 PHE A C 1
ATOM 805 O O . PHE A 1 100 ? -4.831 -0.608 11.123 1.00 95.19 100 PHE A O 1
ATOM 812 N N . GLN A 1 101 ? -3.375 0.344 12.531 1.00 95.62 101 GLN A N 1
ATOM 813 C CA . GLN A 1 101 ? -2.767 -0.917 12.960 1.00 95.62 101 GLN A CA 1
ATOM 814 C C . GLN A 1 101 ? -3.468 -1.510 14.186 1.00 95.62 101 GLN A C 1
ATOM 816 O O . GLN A 1 101 ? -4.109 -0.810 14.973 1.00 95.62 101 GLN A O 1
ATOM 821 N N . THR A 1 102 ? -3.318 -2.823 14.345 1.00 91.81 102 THR A N 1
ATOM 822 C CA . THR A 1 102 ? -3.816 -3.613 15.480 1.00 91.81 102 THR A CA 1
ATOM 823 C C . THR A 1 102 ? -2.716 -4.551 15.956 1.00 91.81 102 THR A C 1
ATOM 825 O O . THR A 1 102 ? -2.079 -5.165 15.109 1.00 91.81 102 THR A O 1
ATOM 828 N N . GLU A 1 103 ? -2.540 -4.731 17.263 1.00 88.50 103 GLU A N 1
ATOM 829 C CA . GLU A 1 103 ? -1.498 -5.615 17.823 1.00 88.50 103 GLU A CA 1
ATOM 830 C C . GLU A 1 103 ? -1.738 -7.101 17.503 1.00 88.50 103 GLU A C 1
ATOM 832 O O . GLU A 1 103 ? -0.796 -7.876 17.379 1.00 88.50 103 GLU A O 1
ATOM 837 N N . ASP A 1 104 ? -2.997 -7.492 17.287 1.00 86.75 104 ASP A N 1
ATOM 838 C CA . ASP A 1 104 ? -3.387 -8.898 17.128 1.00 86.75 104 ASP A CA 1
ATOM 839 C C . ASP A 1 104 ? -2.974 -9.528 15.784 1.00 86.75 104 ASP A C 1
ATOM 841 O O . ASP A 1 104 ? -3.133 -10.732 15.588 1.00 86.75 104 ASP A O 1
ATOM 845 N N . ASN A 1 105 ? -2.563 -8.731 14.790 1.00 91.88 105 ASN A N 1
ATOM 846 C CA . ASN A 1 105 ? -2.240 -9.235 13.452 1.00 91.88 105 ASN A CA 1
ATOM 847 C C . ASN A 1 105 ? -1.342 -8.287 12.650 1.00 91.88 105 ASN A C 1
ATOM 849 O O . ASN A 1 105 ? -1.430 -7.073 12.780 1.00 91.88 105 ASN A O 1
ATOM 853 N N . LEU A 1 106 ? -0.580 -8.866 11.718 1.00 94.62 106 LEU A N 1
ATOM 854 C CA . LEU A 1 106 ? 0.300 -8.161 10.777 1.00 94.62 106 LEU A CA 1
ATOM 855 C C . LEU A 1 106 ? -0.333 -8.004 9.383 1.00 94.62 106 LEU A C 1
ATOM 857 O O . LEU A 1 106 ? 0.356 -8.059 8.366 1.00 94.62 106 LEU A O 1
ATOM 861 N N . ASN A 1 107 ? -1.661 -7.887 9.295 1.00 92.38 107 ASN A N 1
ATOM 862 C CA . ASN A 1 107 ? -2.340 -7.897 7.994 1.00 92.38 107 ASN A CA 1
ATOM 863 C C . ASN A 1 107 ? -1.964 -6.703 7.106 1.00 92.38 107 ASN A C 1
ATOM 865 O O . ASN A 1 107 ? -2.014 -6.824 5.888 1.00 92.38 107 ASN A O 1
ATOM 869 N N . ASP A 1 108 ? -1.624 -5.561 7.695 1.00 94.00 108 ASP A N 1
ATOM 870 C CA . ASP A 1 108 ? -1.108 -4.389 6.987 1.00 94.00 108 ASP A CA 1
ATOM 871 C C . ASP A 1 108 ? 0.273 -4.661 6.367 1.00 94.00 108 ASP A C 1
ATOM 873 O O . ASP A 1 108 ? 0.476 -4.401 5.183 1.00 94.00 108 ASP A O 1
ATOM 877 N N . VAL A 1 109 ? 1.176 -5.292 7.123 1.00 96.19 109 VAL A N 1
ATOM 878 C CA . VAL A 1 109 ? 2.508 -5.700 6.647 1.00 96.19 109 VAL A CA 1
ATOM 879 C C . VAL A 1 109 ? 2.389 -6.733 5.528 1.00 96.19 109 VAL A C 1
ATOM 881 O O . VAL A 1 109 ? 2.999 -6.590 4.466 1.00 96.19 109 VAL A O 1
ATOM 884 N N . ASN A 1 110 ? 1.555 -7.755 5.745 1.00 95.62 110 ASN A N 1
ATOM 885 C CA . ASN A 1 110 ? 1.291 -8.806 4.767 1.00 95.62 110 ASN A CA 1
ATOM 886 C C . ASN A 1 110 ? 0.662 -8.238 3.493 1.00 95.62 110 ASN A C 1
ATOM 888 O O . ASN A 1 110 ? 1.004 -8.689 2.406 1.00 95.62 110 ASN A O 1
ATOM 892 N N . PHE A 1 111 ? -0.217 -7.237 3.601 1.00 94.44 111 PHE A N 1
ATOM 893 C CA . PHE A 1 111 ? -0.787 -6.564 2.437 1.00 94.44 111 PHE A CA 1
ATOM 894 C C . PHE A 1 111 ? 0.304 -5.889 1.598 1.00 94.44 111 PHE A C 1
ATOM 896 O O . PHE A 1 111 ? 0.381 -6.159 0.404 1.00 94.44 111 PHE A O 1
ATOM 903 N N . CYS A 1 112 ? 1.186 -5.085 2.204 1.00 95.94 112 CYS A N 1
ATOM 904 C CA . CYS A 1 112 ? 2.296 -4.446 1.485 1.00 95.94 112 CYS A CA 1
ATOM 905 C C . CYS A 1 112 ? 3.239 -5.474 0.842 1.00 95.94 112 CYS A C 1
ATOM 907 O O . CYS A 1 112 ? 3.637 -5.315 -0.312 1.00 95.94 112 CYS A O 1
ATOM 909 N N . LEU A 1 113 ? 3.554 -6.555 1.564 1.00 97.62 113 LEU A N 1
ATOM 910 C CA . LEU A 1 113 ? 4.442 -7.600 1.059 1.00 97.62 113 LEU A CA 1
ATOM 911 C C . LEU A 1 113 ? 3.815 -8.351 -0.118 1.00 97.62 113 LEU A C 1
ATOM 913 O O . LEU A 1 113 ? 4.447 -8.510 -1.160 1.00 97.62 113 LEU A O 1
ATOM 917 N N . MET A 1 114 ? 2.562 -8.785 0.029 1.00 96.56 114 MET A N 1
ATOM 918 C CA . MET A 1 114 ? 1.844 -9.481 -1.034 1.00 96.56 114 MET A CA 1
ATOM 919 C C . MET A 1 114 ? 1.632 -8.569 -2.233 1.00 96.56 114 MET A C 1
ATOM 921 O O . MET A 1 114 ? 1.804 -9.020 -3.358 1.00 96.56 114 MET A O 1
ATOM 925 N N . TRP A 1 115 ? 1.340 -7.288 -2.023 1.00 96.56 115 TRP A N 1
ATOM 926 C CA . TRP A 1 115 ? 1.277 -6.305 -3.098 1.00 96.56 115 TRP A CA 1
ATOM 927 C C . TRP A 1 115 ? 2.583 -6.286 -3.909 1.00 96.56 115 TRP A C 1
ATOM 929 O O . TRP A 1 115 ? 2.546 -6.451 -5.127 1.00 96.56 115 TRP A O 1
ATOM 939 N N . ALA A 1 116 ? 3.735 -6.204 -3.235 1.00 97.25 116 ALA A N 1
ATOM 940 C CA . ALA A 1 116 ? 5.050 -6.157 -3.877 1.00 97.25 116 ALA A CA 1
ATOM 941 C C . ALA A 1 116 ? 5.360 -7.440 -4.664 1.00 97.25 116 ALA A C 1
ATOM 943 O O . ALA A 1 116 ? 5.709 -7.395 -5.844 1.00 97.25 116 ALA A O 1
ATOM 944 N N . LEU A 1 117 ? 5.197 -8.592 -4.008 1.00 97.94 117 LEU A N 1
ATOM 945 C CA . LEU A 1 117 ? 5.516 -9.894 -4.587 1.00 97.94 117 LEU A CA 1
ATOM 946 C C . LEU A 1 117 ? 4.591 -10.238 -5.750 1.00 97.94 117 LEU A C 1
ATOM 948 O O . LEU A 1 117 ? 5.054 -10.762 -6.757 1.00 97.94 117 LEU A O 1
ATOM 952 N N . THR A 1 118 ? 3.299 -9.932 -5.642 1.00 96.69 118 THR A N 1
ATOM 953 C CA . THR A 1 118 ? 2.330 -10.305 -6.679 1.00 96.69 118 THR A CA 1
ATOM 954 C C . THR A 1 118 ? 2.549 -9.489 -7.949 1.00 96.69 118 THR A C 1
ATOM 956 O O . THR A 1 118 ? 2.608 -10.072 -9.030 1.00 96.69 118 THR A O 1
ATOM 959 N N . VAL A 1 119 ? 2.767 -8.169 -7.828 1.00 97.56 119 VAL A N 1
ATOM 960 C CA . VAL A 1 119 ? 3.132 -7.323 -8.979 1.00 97.56 119 VAL A CA 1
ATOM 961 C C . VAL A 1 119 ? 4.429 -7.826 -9.608 1.00 97.56 119 VAL A C 1
ATOM 963 O O . VAL A 1 119 ? 4.490 -8.027 -10.816 1.00 97.56 119 VAL A O 1
ATOM 966 N N . PHE A 1 120 ? 5.460 -8.071 -8.799 1.00 98.38 120 PHE A N 1
ATOM 967 C CA . PHE A 1 120 ? 6.766 -8.481 -9.303 1.00 98.38 120 PHE A CA 1
ATOM 968 C C . PHE A 1 120 ? 6.730 -9.839 -10.015 1.00 98.38 120 PHE A C 1
ATOM 970 O O . PHE A 1 120 ? 7.139 -9.941 -11.170 1.00 98.38 120 PHE A O 1
ATOM 977 N N . LEU A 1 121 ? 6.215 -10.875 -9.349 1.00 98.25 121 LEU A N 1
ATOM 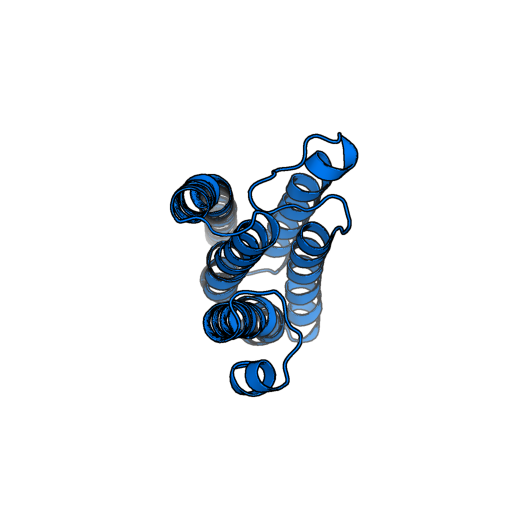978 C CA . LEU A 1 121 ? 6.237 -12.244 -9.863 1.00 98.25 121 LEU A CA 1
ATOM 979 C C . LEU A 1 121 ? 5.374 -12.394 -11.117 1.00 98.25 121 LEU A C 1
ATOM 981 O O . LEU A 1 121 ? 5.814 -13.008 -12.085 1.00 98.25 121 LEU A O 1
ATOM 985 N N . ILE A 1 122 ? 4.172 -11.810 -11.138 1.00 97.88 122 ILE A N 1
ATOM 986 C CA . ILE A 1 122 ? 3.297 -11.916 -12.312 1.00 97.88 122 ILE A CA 1
ATOM 987 C C . ILE A 1 122 ? 3.868 -11.113 -13.478 1.00 97.88 122 ILE A C 1
ATOM 989 O O . ILE A 1 122 ? 3.842 -11.594 -14.608 1.00 97.88 122 ILE A O 1
ATOM 993 N N . TRP A 1 123 ? 4.432 -9.928 -13.230 1.00 98.06 123 TRP A N 1
ATOM 994 C CA . TRP A 1 123 ? 5.067 -9.159 -14.299 1.00 98.06 123 TRP A CA 1
ATOM 995 C C . TRP A 1 123 ? 6.262 -9.922 -14.881 1.00 98.06 123 TRP A C 1
ATOM 997 O O . TRP A 1 123 ? 6.382 -9.996 -16.099 1.00 98.06 123 TRP A O 1
ATOM 1007 N N . LEU A 1 124 ? 7.092 -10.576 -14.060 1.00 97.50 124 LEU A N 1
ATOM 1008 C CA . LEU A 1 124 ? 8.179 -11.420 -14.570 1.00 97.50 124 LEU A CA 1
ATOM 1009 C C . LEU A 1 124 ? 7.682 -12.584 -15.438 1.00 97.50 124 LEU A C 1
ATOM 1011 O O . LEU A 1 124 ? 8.287 -12.868 -16.467 1.00 97.50 124 LEU A O 1
ATOM 1015 N N . VAL A 1 125 ? 6.595 -13.249 -15.037 1.00 97.75 125 VAL A N 1
ATOM 1016 C CA . VAL A 1 125 ? 6.053 -14.408 -15.766 1.00 97.75 125 VAL A CA 1
ATOM 1017 C C . VAL A 1 125 ? 5.371 -13.996 -17.071 1.00 97.75 125 VAL A C 1
ATOM 1019 O O . VAL A 1 125 ? 5.533 -14.664 -18.087 1.00 97.75 125 VAL A O 1
ATOM 1022 N N . VAL A 1 126 ? 4.594 -12.912 -17.053 1.00 96.69 126 VAL A N 1
ATOM 1023 C CA . VAL A 1 126 ? 3.730 -12.514 -18.178 1.00 96.69 126 VAL A CA 1
ATOM 1024 C C . VAL A 1 126 ? 4.401 -11.469 -19.081 1.00 96.69 126 VAL A C 1
ATOM 1026 O O . VAL A 1 126 ? 3.973 -11.246 -20.209 1.00 96.69 126 VAL A O 1
ATOM 1029 N N . GLY A 1 127 ? 5.462 -10.813 -18.60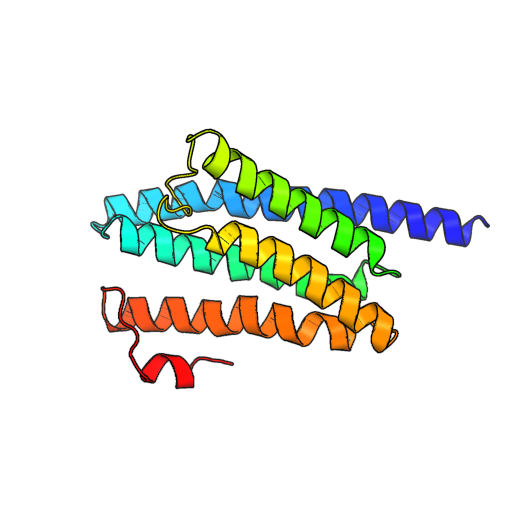6 1.00 96.38 127 GLY A N 1
ATOM 1030 C CA . GLY A 1 127 ? 6.216 -9.804 -19.352 1.00 96.38 127 GLY A CA 1
ATOM 1031 C C . GLY A 1 127 ? 5.520 -8.445 -19.472 1.00 96.38 127 GLY A C 1
ATOM 1032 O O . GLY A 1 127 ? 6.003 -7.575 -20.193 1.00 96.38 127 GLY A O 1
ATOM 1033 N N . THR A 1 128 ? 4.399 -8.226 -18.778 1.00 95.62 128 THR A N 1
ATOM 1034 C CA . THR A 1 128 ? 3.627 -6.976 -18.853 1.00 95.62 128 THR A CA 1
ATOM 1035 C C . THR A 1 128 ? 3.032 -6.566 -17.499 1.00 95.62 128 THR A C 1
ATOM 1037 O O . THR A 1 128 ? 2.525 -7.425 -16.769 1.00 95.62 128 THR A O 1
ATOM 1040 N N . PRO A 1 129 ? 3.036 -5.258 -17.160 1.00 96.38 129 PRO A N 1
ATOM 1041 C CA . PRO A 1 129 ? 2.459 -4.771 -15.908 1.00 96.38 129 PRO A CA 1
ATOM 1042 C C . PRO A 1 129 ? 0.934 -4.872 -15.873 1.00 96.38 129 PRO A C 1
ATOM 1044 O O . PRO A 1 129 ? 0.352 -5.022 -14.804 1.00 96.38 129 PRO A O 1
ATOM 1047 N N . TRP A 1 130 ? 0.272 -4.811 -17.028 1.00 96.62 130 TRP A N 1
ATOM 1048 C CA . TRP A 1 130 ? -1.187 -4.714 -17.120 1.00 96.62 130 TRP A CA 1
ATOM 1049 C C . TRP A 1 130 ? -1.914 -5.902 -16.491 1.00 96.62 130 TRP A C 1
ATOM 1051 O O . TRP A 1 130 ? -2.942 -5.727 -15.845 1.00 96.62 130 TRP A O 1
ATOM 1061 N N . ILE A 1 131 ? -1.354 -7.103 -16.637 1.00 95.94 131 ILE A N 1
ATOM 1062 C CA . ILE A 1 131 ? -1.901 -8.318 -16.022 1.00 95.94 131 ILE A CA 1
ATOM 1063 C C . ILE A 1 131 ? -1.424 -8.442 -14.569 1.00 95.94 131 ILE A C 1
ATOM 1065 O O . ILE A 1 131 ? -2.179 -8.870 -13.696 1.00 95.94 131 ILE A O 1
ATOM 1069 N N . ALA A 1 132 ? -0.196 -8.005 -14.284 1.00 96.44 132 ALA A N 1
ATOM 1070 C CA . ALA A 1 132 ? 0.407 -8.088 -12.959 1.00 96.44 132 ALA A CA 1
ATOM 1071 C C . ALA A 1 132 ? -0.324 -7.274 -11.885 1.00 96.44 132 ALA A C 1
ATOM 1073 O O . ALA A 1 132 ? -0.326 -7.656 -10.714 1.00 96.44 132 ALA A O 1
ATOM 1074 N N . ILE A 1 133 ? -0.975 -6.177 -12.274 1.00 96.38 133 ILE A N 1
ATOM 1075 C CA . ILE A 1 133 ? -1.720 -5.333 -11.339 1.00 96.38 133 ILE A CA 1
ATOM 1076 C C . ILE A 1 133 ? -3.113 -5.872 -10.996 1.00 96.38 133 ILE A C 1
ATOM 1078 O O . ILE A 1 133 ? -3.706 -5.412 -10.025 1.00 96.38 133 ILE A O 1
ATOM 1082 N N . ILE A 1 134 ? -3.650 -6.848 -11.735 1.00 95.62 134 ILE A N 1
ATOM 1083 C CA . ILE A 1 134 ? -5.038 -7.301 -11.546 1.00 95.62 134 ILE A CA 1
ATOM 1084 C C . ILE A 1 134 ? -5.273 -7.858 -10.129 1.00 95.62 134 ILE A C 1
ATOM 1086 O O . ILE A 1 134 ? -6.193 -7.381 -9.459 1.00 95.62 134 ILE A O 1
ATOM 1090 N N . PRO A 1 135 ? -4.460 -8.795 -9.598 1.00 94.31 135 PRO A N 1
ATOM 1091 C CA . PRO A 1 135 ? -4.682 -9.294 -8.240 1.00 94.31 135 PRO A CA 1
ATOM 1092 C C . PRO A 1 135 ? -4.569 -8.229 -7.135 1.00 94.31 135 PRO A C 1
ATOM 1094 O O . PRO A 1 135 ? -5.469 -8.168 -6.292 1.00 94.31 135 PRO A O 1
ATOM 1097 N N . PRO A 1 136 ? -3.530 -7.366 -7.091 1.00 94.56 136 PRO A N 1
ATOM 1098 C CA . PRO A 1 136 ? -3.467 -6.316 -6.079 1.00 94.56 136 PRO A CA 1
ATOM 1099 C C . PRO A 1 136 ? -4.559 -5.256 -6.258 1.00 94.56 136 PRO A C 1
ATOM 1101 O O . PRO A 1 136 ? -5.000 -4.711 -5.251 1.00 94.56 136 PRO A O 1
ATOM 1104 N N . LEU A 1 137 ? -5.055 -4.995 -7.475 1.00 94.12 137 LEU A N 1
ATOM 1105 C CA . LEU A 1 137 ? -6.234 -4.145 -7.681 1.00 94.12 137 LEU A CA 1
ATOM 1106 C C . LEU A 1 137 ? -7.481 -4.744 -7.042 1.00 94.12 137 LEU A C 1
ATOM 1108 O O . LEU A 1 137 ? -8.163 -4.064 -6.276 1.00 94.12 137 LEU A O 1
ATOM 1112 N N . PHE A 1 138 ? -7.747 -6.020 -7.315 1.00 91.19 138 PHE A N 1
ATOM 1113 C CA . PHE A 1 138 ? -8.889 -6.728 -6.748 1.00 91.19 138 PHE A CA 1
ATOM 1114 C C . PHE A 1 138 ? -8.808 -6.783 -5.215 1.00 91.19 138 PHE A C 1
ATOM 1116 O O . PHE A 1 138 ? -9.796 -6.586 -4.510 1.00 91.19 138 PHE A O 1
ATOM 1123 N N . MET A 1 139 ? -7.605 -6.966 -4.669 1.00 89.19 139 MET A N 1
ATOM 1124 C CA . MET A 1 139 ? -7.383 -6.921 -3.226 1.00 89.19 139 MET A CA 1
ATOM 1125 C C . MET A 1 139 ? -7.534 -5.505 -2.649 1.00 89.19 139 MET A C 1
ATOM 1127 O O . MET A 1 139 ? -8.091 -5.335 -1.570 1.00 89.19 139 MET A O 1
ATOM 1131 N N . ALA A 1 140 ? -7.039 -4.472 -3.327 1.00 92.12 140 ALA A N 1
ATOM 1132 C CA . ALA A 1 140 ? -7.093 -3.103 -2.826 1.00 92.12 140 ALA A CA 1
ATOM 1133 C C . ALA A 1 140 ? -8.518 -2.533 -2.864 1.00 92.12 140 ALA A C 1
ATOM 1135 O O . ALA A 1 140 ? -8.987 -1.984 -1.864 1.00 92.12 140 ALA A O 1
ATOM 1136 N N . PHE A 1 141 ? -9.209 -2.681 -3.997 1.00 90.38 141 PHE A N 1
ATOM 1137 C CA . PHE A 1 141 ? -10.545 -2.131 -4.224 1.00 90.38 141 PHE A CA 1
ATOM 1138 C C . PHE A 1 141 ? -11.655 -3.104 -3.837 1.00 90.38 141 PHE A C 1
ATOM 1140 O O . PHE A 1 141 ? -12.521 -2.715 -3.061 1.00 90.38 141 PHE A O 1
ATOM 1147 N N . GLY A 1 142 ? -11.605 -4.366 -4.264 1.00 83.69 142 GLY A N 1
ATOM 1148 C CA . GLY A 1 142 ? -12.656 -5.348 -3.974 1.00 83.69 142 GLY A CA 1
ATOM 1149 C C . GLY A 1 142 ? -12.822 -5.606 -2.475 1.00 83.69 142 GLY A C 1
ATOM 1150 O O . GLY A 1 142 ? -13.911 -5.428 -1.921 1.00 83.69 142 GLY A O 1
ATOM 1151 N N . ASP A 1 143 ? -11.738 -5.933 -1.761 1.00 78.50 143 ASP A N 1
ATOM 1152 C CA . ASP A 1 143 ? -11.772 -6.070 -0.291 1.00 78.50 143 ASP A CA 1
ATOM 1153 C C . ASP A 1 143 ? -11.960 -4.708 0.415 1.00 78.50 143 ASP A C 1
ATOM 1155 O O . ASP A 1 143 ? -12.555 -4.643 1.501 1.00 78.50 143 ASP A O 1
ATOM 1159 N N . GLY A 1 144 ? -11.513 -3.614 -0.212 1.00 78.81 144 GLY A N 1
ATOM 1160 C CA . GLY A 1 144 ? -11.753 -2.224 0.190 1.00 78.81 144 GLY A CA 1
ATOM 1161 C C . GLY A 1 144 ? -13.242 -1.891 0.312 1.00 78.81 144 GLY A C 1
ATOM 1162 O O . GLY A 1 144 ? -13.754 -1.661 1.413 1.00 78.81 144 GLY A O 1
ATOM 1163 N N . VAL A 1 145 ? -13.941 -1.929 -0.823 1.00 79.94 145 VAL A N 1
ATOM 1164 C CA . VAL A 1 145 ? -15.374 -1.658 -0.991 1.00 79.94 145 VAL A CA 1
ATOM 1165 C C . VAL A 1 145 ? -16.201 -2.639 -0.171 1.00 79.94 145 VAL A C 1
ATOM 1167 O O . VAL A 1 145 ? -17.041 -2.219 0.624 1.00 79.94 145 VAL A O 1
ATOM 1170 N N . THR A 1 146 ? -15.901 -3.935 -0.262 1.00 76.75 146 THR A N 1
ATOM 1171 C CA . THR A 1 146 ? -16.564 -4.972 0.539 1.00 76.75 146 THR A CA 1
ATOM 1172 C C . THR A 1 146 ? -16.497 -4.670 2.037 1.00 76.75 146 THR A C 1
ATOM 1174 O O . THR A 1 146 ? -17.485 -4.824 2.762 1.00 76.75 146 THR A O 1
ATOM 1177 N N . GLY A 1 147 ? -15.331 -4.233 2.522 1.00 70.19 147 GLY A N 1
ATOM 1178 C CA . GLY A 1 147 ? -15.132 -3.873 3.921 1.00 70.19 147 GLY A CA 1
ATOM 1179 C C . GLY A 1 147 ? -15.938 -2.645 4.335 1.00 70.19 147 GLY A C 1
ATOM 1180 O O . GLY A 1 147 ? -16.600 -2.671 5.374 1.00 70.19 147 GLY A O 1
ATOM 1181 N N . VAL A 1 148 ? -15.920 -1.592 3.515 1.00 76.50 148 VAL A N 1
ATOM 1182 C CA . VAL A 1 148 ? -16.682 -0.358 3.758 1.00 76.50 148 VAL A CA 1
ATOM 1183 C C . VAL A 1 148 ? -18.182 -0.650 3.793 1.00 76.50 148 VAL A C 1
ATOM 1185 O O . VAL A 1 148 ? -18.849 -0.286 4.760 1.00 76.50 148 VAL A O 1
ATOM 1188 N N . VAL A 1 149 ? -18.706 -1.3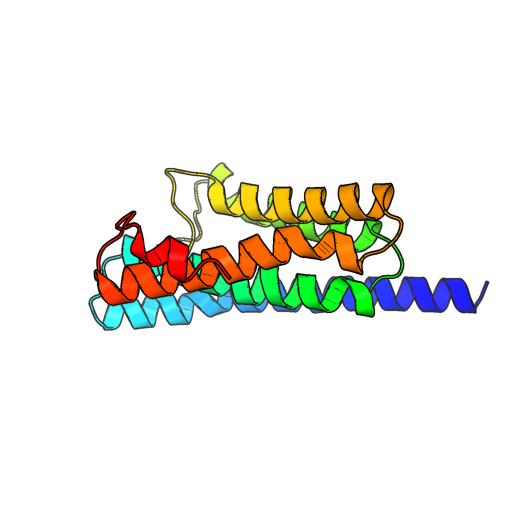71 2.799 1.00 73.81 149 VAL A N 1
ATOM 1189 C CA . VAL A 1 149 ? -20.141 -1.661 2.690 1.00 73.81 149 VAL A CA 1
ATOM 1190 C C . VAL A 1 149 ? -20.620 -2.562 3.828 1.00 73.81 149 VAL A C 1
ATOM 1192 O O . VAL A 1 149 ? -21.616 -2.245 4.476 1.00 73.81 149 VAL A O 1
ATOM 1195 N N . ARG A 1 150 ? -19.894 -3.639 4.163 1.00 66.19 150 ARG A N 1
ATOM 1196 C CA . ARG A 1 150 ? -20.251 -4.508 5.304 1.00 66.19 150 ARG A CA 1
ATOM 1197 C C . ARG A 1 150 ? -20.339 -3.713 6.607 1.00 66.19 150 ARG A C 1
ATOM 1199 O O . ARG A 1 150 ? -21.282 -3.877 7.377 1.00 66.19 150 ARG A O 1
ATOM 1206 N N . ASN A 1 151 ? -19.370 -2.843 6.863 1.00 67.38 151 ASN A N 1
ATOM 1207 C CA . ASN A 1 151 ? -19.330 -2.097 8.114 1.00 67.38 151 ASN A CA 1
ATOM 1208 C C . ASN A 1 151 ? -20.360 -0.949 8.140 1.00 67.38 151 ASN A C 1
ATOM 1210 O O . ASN A 1 151 ? -20.835 -0.580 9.213 1.00 67.38 151 ASN A O 1
ATOM 1214 N N . ALA A 1 152 ? -20.756 -0.420 6.976 1.00 67.3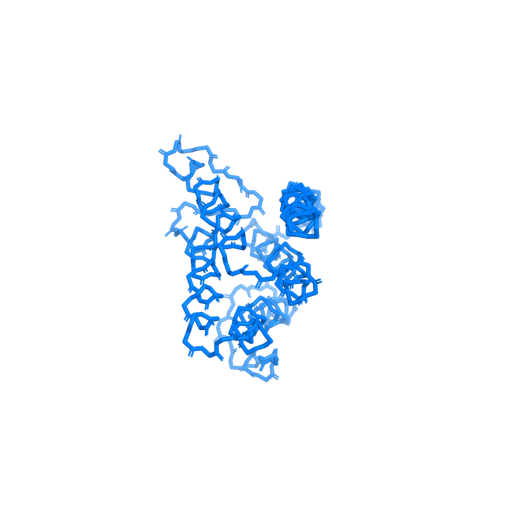1 152 ALA A N 1
ATOM 1215 C CA . ALA A 1 152 ? -21.831 0.565 6.852 1.00 67.31 152 ALA A CA 1
ATOM 1216 C C . ALA A 1 152 ? -23.209 -0.065 7.103 1.00 67.31 152 ALA A C 1
ATOM 1218 O O . ALA A 1 152 ? -24.031 0.515 7.810 1.00 67.31 152 ALA A O 1
ATOM 1219 N N . VAL A 1 153 ? -23.432 -1.278 6.585 1.00 62.47 153 VAL A N 1
ATOM 1220 C CA . VAL A 1 153 ? -24.698 -2.013 6.733 1.00 62.47 153 VAL A CA 1
ATOM 1221 C C . VAL A 1 153 ? -24.891 -2.524 8.162 1.00 62.47 153 VAL A C 1
ATOM 1223 O O . VAL A 1 153 ? -25.986 -2.421 8.707 1.00 62.47 153 VAL A O 1
ATOM 1226 N N . PHE A 1 154 ? -23.842 -3.045 8.802 1.00 58.75 154 PHE A N 1
ATOM 1227 C CA . PHE A 1 154 ? -23.991 -3.731 10.090 1.00 58.75 154 PHE A CA 1
ATOM 1228 C C . PHE A 1 154 ? -23.488 -2.949 11.306 1.00 58.75 154 PHE A C 1
ATOM 1230 O O . PHE A 1 154 ? -23.690 -3.403 12.433 1.00 58.75 154 PHE A O 1
ATOM 1237 N N . LYS A 1 155 ? -22.821 -1.800 11.107 1.00 61.44 155 LYS A N 1
ATOM 1238 C CA . LYS A 1 155 ? -22.226 -0.942 12.160 1.00 61.44 155 LYS A CA 1
ATOM 1239 C C . LYS A 1 155 ? -21.303 -1.674 13.155 1.00 61.44 155 LYS A C 1
ATOM 1241 O O . LYS A 1 155 ? -20.929 -1.118 14.183 1.00 61.44 155 LYS A O 1
ATOM 1246 N N . LYS A 1 156 ? -20.940 -2.920 12.849 1.00 56.03 156 LYS A N 1
ATOM 1247 C CA . LYS A 1 156 ? -20.084 -3.837 13.604 1.00 56.03 156 LYS A CA 1
ATOM 1248 C C . LYS A 1 156 ? -19.303 -4.678 12.598 1.00 56.03 156 LYS A C 1
ATOM 1250 O O . LYS A 1 156 ? -19.773 -4.929 11.487 1.00 56.03 156 LYS A O 1
ATOM 1255 N N . ARG A 1 157 ? -18.131 -5.182 12.995 1.00 54.50 157 ARG A N 1
ATOM 1256 C CA . ARG A 1 157 ? -17.359 -6.118 12.166 1.00 54.50 157 ARG A CA 1
ATOM 1257 C C . ARG A 1 157 ? -18.115 -7.447 12.060 1.00 54.50 157 ARG A C 1
ATOM 1259 O O . ARG A 1 157 ? -18.101 -8.241 12.992 1.00 54.50 157 ARG A O 1
ATOM 1266 N N . THR A 1 158 ? -18.726 -7.712 10.910 1.00 55.31 158 THR A N 1
ATOM 1267 C CA . THR A 1 158 ? -19.377 -8.995 10.608 1.00 55.31 158 THR A CA 1
ATOM 1268 C C . THR A 1 158 ? -18.930 -9.534 9.254 1.00 55.31 158 THR A C 1
ATOM 1270 O O . THR A 1 158 ? -18.813 -8.802 8.270 1.00 55.31 158 THR A O 1
ATOM 1273 N N . LYS A 1 159 ? -18.662 -10.845 9.210 1.00 53.81 159 LYS A N 1
ATOM 1274 C CA . LYS A 1 159 ? -18.375 -11.598 7.984 1.00 53.81 159 LYS A CA 1
ATOM 1275 C C . LYS A 1 159 ? -19.689 -12.051 7.334 1.00 53.81 159 LYS A C 1
ATOM 1277 O O . LYS A 1 159 ? -19.946 -13.241 7.208 1.00 53.81 159 LYS A O 1
ATOM 1282 N N . ASN A 1 160 ? -20.544 -11.101 6.961 1.00 59.03 160 ASN A N 1
ATOM 1283 C CA . ASN A 1 160 ? -21.815 -11.412 6.307 1.00 59.03 160 ASN A CA 1
ATOM 1284 C C . ASN A 1 160 ? -21.619 -11.682 4.791 1.00 59.03 160 ASN A C 1
ATOM 1286 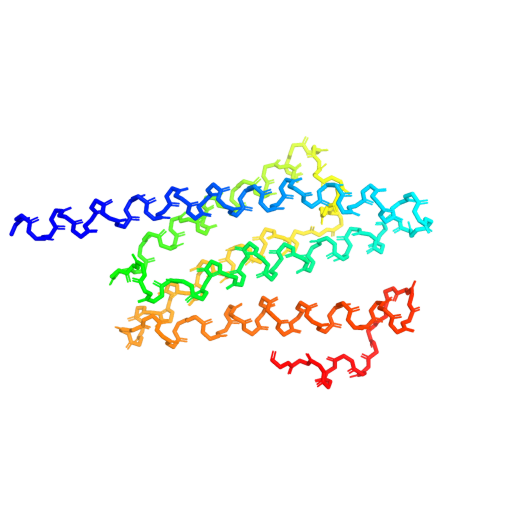O O . ASN A 1 160 ? -20.862 -10.936 4.149 1.00 59.03 160 ASN A O 1
ATOM 1290 N N . PRO A 1 161 ? -22.308 -12.680 4.194 1.00 61.16 161 PRO A N 1
ATOM 1291 C CA . PRO A 1 161 ? -22.244 -12.990 2.761 1.00 61.16 161 PRO A CA 1
ATOM 1292 C C . PRO A 1 161 ? -22.516 -11.809 1.826 1.00 61.16 161 PRO A C 1
ATOM 1294 O O . PRO A 1 161 ? -21.967 -11.795 0.731 1.00 61.16 161 PRO A O 1
ATOM 1297 N N . ILE A 1 162 ? -23.264 -10.785 2.262 1.00 59.69 162 ILE A N 1
ATOM 1298 C CA . ILE A 1 162 ? -23.582 -9.607 1.439 1.00 59.69 162 ILE A CA 1
ATOM 1299 C C . ILE A 1 162 ? -22.334 -8.921 0.883 1.00 59.69 162 ILE A C 1
ATOM 1301 O O . ILE A 1 162 ? -22.348 -8.396 -0.220 1.00 59.69 162 ILE A O 1
ATOM 1305 N N . GLY A 1 163 ? -21.214 -8.974 1.606 1.00 53.31 163 GLY A N 1
ATOM 1306 C CA . GLY A 1 163 ? -19.980 -8.392 1.096 1.00 53.31 163 GLY A CA 1
ATOM 1307 C C . GLY A 1 163 ? -19.364 -9.142 -0.084 1.00 53.31 163 GLY A C 1
ATOM 1308 O O . GLY A 1 163 ? -18.574 -8.547 -0.790 1.00 53.31 163 GLY A O 1
ATOM 1309 N N . ASN A 1 164 ? -19.737 -10.396 -0.353 1.00 63.22 164 ASN A N 1
ATOM 1310 C CA . ASN A 1 164 ? -19.280 -11.087 -1.562 1.00 63.22 164 ASN A CA 1
ATOM 1311 C C . ASN A 1 164 ? -19.937 -10.505 -2.824 1.00 63.22 164 ASN A C 1
ATOM 1313 O O . ASN A 1 164 ? -19.347 -10.578 -3.890 1.00 63.22 164 ASN A O 1
ATOM 1317 N N . VAL A 1 165 ? -21.115 -9.881 -2.696 1.00 63.28 165 VAL A N 1
ATOM 1318 C CA . VAL A 1 165 ? -21.791 -9.171 -3.799 1.00 63.28 165 VAL A CA 1
ATOM 1319 C C . VAL A 1 165 ? -21.027 -7.902 -4.194 1.00 63.28 165 VAL A C 1
ATOM 1321 O O . VAL A 1 165 ? -21.084 -7.475 -5.339 1.00 63.28 165 VAL A O 1
ATOM 1324 N N . PHE A 1 166 ? -20.286 -7.317 -3.251 1.00 58.75 166 PHE A N 1
ATOM 1325 C CA . PHE A 1 166 ? -19.496 -6.099 -3.450 1.00 58.75 166 PHE A CA 1
ATOM 1326 C C . PHE A 1 166 ? -18.007 -6.380 -3.687 1.00 58.75 166 PHE A C 1
ATOM 1328 O O . PHE A 1 166 ? -17.203 -5.447 -3.695 1.00 58.75 166 PHE A O 1
ATOM 1335 N N . MET A 1 167 ? -17.638 -7.653 -3.851 1.00 52.06 167 MET A N 1
ATOM 1336 C CA . MET A 1 167 ? -16.290 -8.054 -4.228 1.00 52.06 167 MET A CA 1
ATOM 1337 C C . MET A 1 167 ? -16.184 -7.920 -5.752 1.00 52.06 167 MET A C 1
ATOM 1339 O O . MET A 1 167 ? -16.441 -8.874 -6.482 1.00 52.06 167 MET A O 1
ATOM 1343 N N . VAL A 1 168 ? -15.905 -6.699 -6.210 1.00 48.88 168 VAL A N 1
ATOM 1344 C CA . VAL A 1 168 ? -15.750 -6.333 -7.627 1.00 48.88 168 VAL A CA 1
ATOM 1345 C C . VAL A 1 168 ? -14.332 -5.844 -7.870 1.00 48.88 168 VAL A C 1
ATOM 1347 O O . VAL A 1 168 ? -13.813 -5.119 -6.987 1.00 48.88 168 VAL A O 1
#

Radius of gyration: 16.95 Å; chains: 1; bounding box: 47×27×44 Å

Foldseek 3Di:
DVVVVVLVVQLVVLLVVLLCQLVCLLVVLVVVLVVCVVVVQDLVLQLLLSQLSSLCRSQQVSLVCDQVRHPALVSLLVSLVVQLVVQVVCQVVVNHPSRHDDNVDPVSSVLSNCSNCQQHVVCVVVVGSVVSSVVSNLVSQQVSQLSVVVCVVPVDDDPDPVSVVSSD

Secondary structure (DSSP, 8-state):
-HHHHHHHHHHHHHHHHHHHHHHHHHHHHHHHHHHHHHTT--HHHHHHHHHHHHIIIIIIHHHHHHHHH-SSSHHHHHHHHHHHHHHHHHHHHT---TTT--TT--HHHHHHHHHHHHHHHHHHHHS-HHHHTHHHHIIIIIHHHHHHHHHHHHSS----THHHHT--